Protein AF-A0A0B4XQP4-F1 (afdb_monomer_lite)

pLDDT: mean 83.03, std 17.69, range [36.09, 95.75]

Radius of gyration: 21.83 Å; chains: 1; bounding box: 63×63×49 Å

Sequence (181 aa):
MVRLPEHDTPLILESTTLSESADIHVGAPVAGVGLVPIMKRIEEYDGDIALRRRLGESLTDAQQRMVARIARRLHQRPYKNYVLTLARDTVTGFRRRPDFSGMFCSELVAEIYRRLGWLAREQRPSLLVPGHFGSERMTLRQGSLAPPVLLRAATASAVPAPGRPAMPRRIAAGERLPLPQ

Secondary structure (DSSP, 8-state):
-B--TT-SS-EEEEEESS-SSPPTTTSS--SEEEEEEHHHHHHH-SS-EEE-PEESSPPPHHHHHHHHHHHHHHTTPPBP-HHHHHHHHHHTTT-SPPP-SSB-HHHHHHHHHHHTTSS-TTS-GGG--HHHHHSTT---SSSEEPPPEEEE-----------PPPPP-------PPPPP-

Foldseek 3Di:
DADDPVDPADWDFFAAQWDQFAAPVRRRTAHATGIGGPVRCLVGDQFWDWDKDFDFDDDDPVLNVVVNVLSVVLHRQHADDPVVVVVVCVVVVVPDDDDSSTDDGQLSVQVSLCVVQQDPVPDRSVVDDPVLVQDQPNHTPGTHIDHIDTPDGRDPPPDPDPDPDDDDDDPPPDDDDDDDD

Structure (mmCIF, N/CA/C/O backbone):
data_AF-A0A0B4XQP4-F1
#
_entry.id   AF-A0A0B4XQP4-F1
#
loop_
_atom_site.group_PDB
_atom_site.id
_atom_site.type_symbol
_atom_site.label_atom_id
_atom_site.label_alt_id
_atom_site.label_comp_id
_atom_site.label_asym_id
_atom_site.label_entity_id
_atom_site.label_seq_id
_atom_site.pdbx_PDB_ins_code
_atom_site.Cartn_x
_atom_site.Cartn_y
_atom_site.Cartn_z
_atom_site.occupancy
_atom_site.B_iso_or_equiv
_atom_site.auth_seq_id
_atom_site.auth_comp_id
_atom_site.auth_asym_id
_atom_site.auth_atom_id
_atom_site.pdbx_PDB_model_num
ATOM 1 N N . MET A 1 1 ? -1.622 5.660 3.481 1.00 88.12 1 MET A N 1
ATOM 2 C CA . MET A 1 1 ? -2.707 6.436 4.116 1.00 88.12 1 MET A CA 1
ATOM 3 C C . MET A 1 1 ? -3.366 7.311 3.066 1.00 88.12 1 MET A C 1
ATOM 5 O O . MET A 1 1 ? -2.654 7.882 2.245 1.00 88.12 1 MET A O 1
ATOM 9 N N . VAL A 1 2 ? -4.692 7.400 3.084 1.00 91.00 2 VAL A N 1
ATOM 10 C CA . VAL A 1 2 ? -5.501 8.262 2.216 1.00 91.00 2 VAL A CA 1
ATOM 11 C C . VAL A 1 2 ? -6.470 9.079 3.074 1.00 91.00 2 VAL A C 1
ATOM 13 O O . VAL A 1 2 ? -6.883 8.630 4.140 1.00 91.00 2 VAL A O 1
ATOM 16 N N . ARG A 1 3 ? -6.806 10.291 2.628 1.00 90.00 3 ARG A N 1
ATOM 17 C CA . ARG A 1 3 ? -7.874 11.114 3.209 1.00 90.00 3 ARG A CA 1
ATOM 18 C C . ARG A 1 3 ? -8.952 11.278 2.151 1.00 90.00 3 ARG A C 1
ATOM 20 O O . ARG A 1 3 ? -8.642 11.686 1.031 1.00 90.00 3 ARG A O 1
ATOM 27 N N . LEU A 1 4 ? -10.177 10.906 2.493 1.00 88.62 4 LEU A N 1
ATOM 28 C CA . LEU A 1 4 ? -11.335 11.032 1.619 1.00 88.62 4 LEU A CA 1
ATOM 29 C C . LEU A 1 4 ? -12.240 12.137 2.186 1.00 88.62 4 LEU A C 1
ATOM 31 O O . LEU A 1 4 ? -12.441 12.139 3.394 1.00 88.62 4 LEU A O 1
ATOM 35 N N . PRO A 1 5 ? -12.754 13.076 1.370 1.00 84.38 5 PRO A N 1
ATOM 36 C CA . PRO A 1 5 ? -13.619 14.166 1.839 1.00 84.38 5 PRO A CA 1
ATOM 37 C C . PRO A 1 5 ? -14.839 13.724 2.659 1.00 84.38 5 PRO A C 1
ATOM 39 O O . PRO A 1 5 ? -15.307 14.466 3.507 1.00 84.38 5 PRO A O 1
ATOM 42 N N . GLU A 1 6 ? -15.346 12.524 2.394 1.00 87.38 6 GLU A N 1
ATOM 43 C CA . GLU A 1 6 ? -16.483 11.895 3.067 1.00 87.38 6 GLU A CA 1
ATOM 44 C C . GLU A 1 6 ? -16.148 11.285 4.445 1.00 87.38 6 GLU A C 1
ATOM 46 O O . GLU A 1 6 ? -17.043 10.782 5.122 1.00 87.38 6 GLU A O 1
ATOM 51 N N . HIS A 1 7 ? -14.878 11.308 4.866 1.00 87.56 7 HIS A N 1
ATOM 52 C CA . HIS A 1 7 ? -14.426 10.734 6.132 1.00 87.56 7 HIS A CA 1
ATOM 53 C C . HIS A 1 7 ? -13.469 11.676 6.874 1.00 87.56 7 HIS A C 1
ATOM 55 O O . HIS A 1 7 ? -12.389 12.007 6.384 1.00 87.56 7 HIS A O 1
ATOM 61 N N . ASP A 1 8 ? -13.817 12.018 8.115 1.00 87.00 8 ASP A N 1
ATOM 62 C CA . ASP A 1 8 ? -13.023 12.928 8.958 1.00 87.00 8 ASP A CA 1
ATOM 63 C C . ASP A 1 8 ? -11.701 12.310 9.441 1.00 87.00 8 ASP A C 1
ATOM 65 O O . ASP A 1 8 ? -10.757 13.005 9.831 1.00 87.00 8 ASP A O 1
ATOM 69 N N . THR A 1 9 ? -11.605 10.981 9.394 1.00 88.94 9 THR A N 1
ATOM 70 C CA . THR A 1 9 ? -10.430 10.238 9.849 1.00 88.94 9 THR A CA 1
ATOM 71 C C . THR A 1 9 ? -9.573 9.755 8.678 1.00 88.94 9 THR A C 1
ATOM 73 O O . THR A 1 9 ? -10.082 9.412 7.608 1.00 88.94 9 THR A O 1
ATOM 76 N N . PRO A 1 10 ? -8.239 9.719 8.841 1.00 92.12 10 PRO A N 1
ATOM 77 C CA . PRO A 1 10 ? -7.366 9.117 7.847 1.00 92.12 10 PRO A CA 1
ATOM 78 C C . PRO A 1 10 ? -7.588 7.604 7.747 1.00 92.12 10 PRO A C 1
ATOM 80 O O . PRO A 1 10 ? -7.714 6.894 8.747 1.00 92.12 10 PRO A O 1
ATOM 83 N N . LEU A 1 11 ? -7.542 7.111 6.513 1.00 94.88 11 LEU A N 1
ATOM 84 C CA . LEU A 1 11 ? -7.783 5.715 6.179 1.00 94.88 11 LEU A CA 1
ATOM 85 C C . LEU A 1 11 ? -6.501 5.041 5.682 1.00 94.88 11 LEU A C 1
ATOM 87 O O . LEU A 1 11 ? -5.627 5.656 5.054 1.00 94.88 11 LEU A O 1
ATOM 91 N N . ILE A 1 12 ? -6.401 3.743 5.915 1.00 94.88 12 ILE A N 1
ATOM 92 C CA . ILE A 1 12 ? -5.477 2.840 5.250 1.00 94.88 12 ILE A CA 1
ATOM 93 C C . ILE A 1 12 ? -6.208 2.265 4.042 1.00 94.88 12 ILE A C 1
ATOM 95 O O . ILE A 1 12 ? -7.261 1.654 4.172 1.00 94.88 12 ILE A O 1
ATOM 99 N N . LEU A 1 13 ? -5.626 2.475 2.864 1.00 95.75 13 LEU A N 1
ATOM 100 C CA . LEU A 1 13 ? -5.970 1.724 1.668 1.00 95.75 13 LEU A CA 1
ATOM 101 C C . LEU A 1 13 ? -5.026 0.520 1.624 1.00 95.75 13 LEU A C 1
ATOM 103 O O . LEU A 1 13 ? -3.826 0.697 1.393 1.00 95.75 13 LEU A O 1
ATOM 107 N N . GLU A 1 14 ? -5.552 -0.669 1.887 1.00 94.75 14 GLU A N 1
ATOM 108 C CA . GLU A 1 14 ? -4.791 -1.921 1.931 1.00 94.75 14 GLU A CA 1
ATOM 109 C C . GLU A 1 14 ? -5.336 -2.937 0.927 1.00 94.75 14 GLU A C 1
ATOM 111 O O . GLU A 1 14 ? -6.457 -2.794 0.459 1.00 94.75 14 GLU A O 1
ATOM 116 N N . SER A 1 15 ? -4.529 -3.945 0.580 1.00 94.44 15 SER A N 1
ATOM 117 C CA . SER A 1 15 ? -5.004 -5.166 -0.081 1.00 94.44 15 SER A CA 1
ATOM 118 C C . SER A 1 15 ? -4.505 -6.372 0.698 1.00 94.44 15 SER A C 1
ATOM 120 O O . SER A 1 15 ? -3.290 -6.542 0.814 1.00 94.44 15 SER A O 1
ATOM 122 N N . THR A 1 16 ? -5.399 -7.198 1.232 1.00 91.56 16 THR A N 1
ATOM 123 C CA . THR A 1 16 ? -5.043 -8.316 2.125 1.00 91.56 16 THR A CA 1
ATOM 124 C C . THR A 1 16 ? -5.773 -9.601 1.734 1.00 91.56 16 THR A C 1
ATOM 126 O O . THR A 1 16 ? -6.837 -9.566 1.124 1.00 91.56 16 THR A O 1
ATOM 129 N N . THR A 1 17 ? -5.194 -10.765 2.034 1.00 87.19 17 THR A N 1
ATOM 130 C CA . THR A 1 17 ? -5.883 -12.060 1.859 1.00 87.19 17 THR A CA 1
ATOM 131 C C . THR A 1 17 ? -6.916 -12.295 2.952 1.00 87.19 17 THR A C 1
ATOM 133 O O . THR A 1 17 ? -7.980 -12.843 2.691 1.00 87.19 17 THR A O 1
ATOM 136 N N . LEU A 1 18 ? -6.574 -11.883 4.170 1.00 82.44 18 LEU A N 1
ATOM 137 C CA . LEU A 1 18 ? -7.398 -11.909 5.366 1.00 82.44 18 LEU A CA 1
ATOM 138 C C . LEU A 1 18 ? -7.180 -10.559 6.050 1.00 82.44 18 LEU A C 1
ATOM 140 O O . LEU A 1 18 ? -6.035 -10.193 6.324 1.00 82.44 18 LEU A O 1
ATOM 144 N N . SER A 1 19 ? -8.256 -9.806 6.260 1.00 81.31 19 SER A N 1
ATOM 145 C CA . SER A 1 19 ? -8.230 -8.623 7.119 1.00 81.31 19 SER A CA 1
ATOM 146 C C . SER A 1 19 ? -8.925 -8.960 8.431 1.00 81.31 19 SER A C 1
ATOM 148 O O . SER A 1 19 ? -9.861 -9.758 8.456 1.00 81.31 19 SER A O 1
ATOM 150 N N . GLU A 1 20 ? -8.450 -8.359 9.512 1.00 82.81 20 GLU A N 1
ATOM 151 C CA . GLU A 1 20 ? -9.081 -8.424 10.836 1.00 82.81 20 GLU A CA 1
ATOM 152 C C . GLU A 1 20 ? -9.976 -7.206 11.062 1.00 82.81 20 GLU A C 1
ATOM 154 O O . GLU A 1 20 ? -10.951 -7.266 11.805 1.00 82.81 20 GLU A O 1
ATOM 159 N N . SER A 1 21 ? -9.668 -6.110 10.367 1.00 87.00 21 SER A N 1
ATOM 160 C CA . SER A 1 21 ? -10.321 -4.827 10.551 1.00 87.00 21 SER A CA 1
ATOM 161 C C . SER A 1 21 ? -11.459 -4.625 9.565 1.00 87.00 21 SER A C 1
ATOM 163 O O . SER A 1 21 ? -11.371 -4.976 8.387 1.00 87.00 21 SER A O 1
ATOM 165 N N . ALA A 1 22 ? -12.535 -4.010 10.050 1.00 89.62 22 ALA A N 1
ATOM 166 C CA . ALA A 1 22 ? -13.707 -3.734 9.236 1.00 89.62 22 ALA A CA 1
ATOM 167 C C . ALA A 1 22 ? -13.422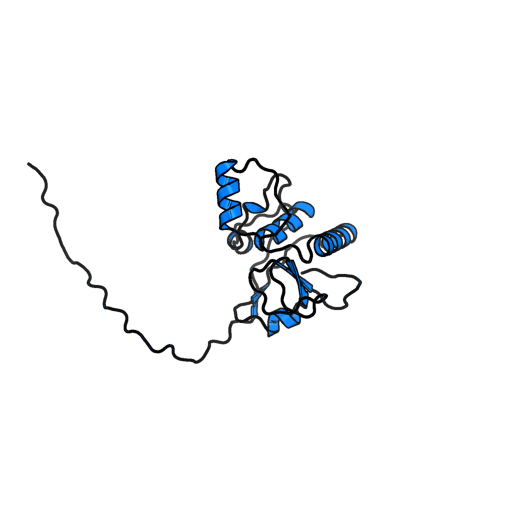 -2.677 8.157 1.00 89.62 22 ALA A C 1
ATOM 169 O O . ALA A 1 22 ? -12.910 -1.590 8.446 1.00 89.62 22 ALA A O 1
ATOM 170 N N . ASP A 1 23 ? -13.829 -2.979 6.923 1.00 93.50 23 ASP A N 1
ATOM 171 C CA . ASP A 1 23 ? -13.909 -1.991 5.853 1.00 93.50 23 ASP A CA 1
ATOM 172 C C . ASP A 1 23 ? -14.983 -0.945 6.179 1.00 93.50 23 ASP A C 1
ATOM 174 O O . ASP A 1 23 ? -16.071 -1.287 6.645 1.00 93.50 23 ASP A O 1
ATOM 178 N N . ILE A 1 24 ? -14.705 0.332 5.920 1.00 91.56 24 ILE A N 1
ATOM 179 C CA . ILE A 1 24 ? -15.609 1.431 6.294 1.00 91.56 24 ILE A CA 1
ATOM 180 C C . ILE A 1 24 ? -16.967 1.406 5.587 1.00 91.56 24 ILE A C 1
ATOM 182 O O . ILE A 1 24 ? -17.918 1.983 6.107 1.00 91.56 24 ILE A O 1
ATOM 186 N N . HIS A 1 25 ? -17.074 0.782 4.412 1.00 88.50 25 HIS A N 1
ATOM 187 C CA . HIS A 1 25 ? -18.321 0.732 3.650 1.00 88.50 25 HIS A CA 1
ATOM 188 C C . HIS A 1 25 ? -19.069 -0.583 3.862 1.00 88.50 25 HIS A C 1
ATOM 190 O O . HIS A 1 25 ? -20.296 -0.589 3.872 1.00 88.50 25 HIS A O 1
ATOM 196 N N . VAL A 1 26 ? -18.344 -1.691 4.035 1.00 88.62 26 VAL A N 1
ATOM 197 C CA . VAL A 1 26 ? -18.954 -3.012 4.268 1.00 88.62 26 VAL A CA 1
ATOM 198 C C . VAL A 1 26 ? -19.298 -3.226 5.745 1.00 88.62 26 VAL A C 1
ATOM 200 O O . VAL A 1 26 ? -20.220 -3.972 6.058 1.00 88.62 26 VAL A O 1
ATOM 203 N N . GLY A 1 27 ? -18.570 -2.589 6.666 1.00 89.94 27 GLY A N 1
ATOM 204 C CA . GLY A 1 27 ? -18.728 -2.794 8.109 1.00 89.94 27 GLY A CA 1
ATOM 205 C C . GLY A 1 27 ? -18.188 -4.139 8.611 1.00 89.94 27 GLY A C 1
ATOM 206 O O . GLY A 1 27 ? -18.325 -4.448 9.790 1.00 89.94 27 GLY A O 1
ATOM 207 N N . ALA A 1 28 ? -17.550 -4.920 7.739 1.00 88.75 28 ALA A N 1
ATOM 208 C CA . ALA A 1 28 ? -16.928 -6.204 8.038 1.00 88.75 28 ALA A CA 1
ATOM 209 C C . ALA A 1 28 ? -15.567 -6.310 7.328 1.00 88.75 28 ALA A C 1
ATOM 211 O O . ALA A 1 28 ? -15.311 -5.547 6.387 1.00 88.75 28 ALA A O 1
ATOM 212 N N . PRO A 1 29 ? -14.677 -7.221 7.755 1.00 88.94 29 PRO A N 1
ATOM 213 C CA . PRO A 1 29 ? -13.416 -7.436 7.063 1.00 88.94 29 PRO A CA 1
ATOM 214 C C . PRO A 1 29 ? -13.629 -7.959 5.639 1.00 88.94 29 PRO A C 1
ATOM 216 O O . PRO A 1 29 ? -14.500 -8.794 5.390 1.00 88.94 29 PRO A O 1
ATOM 219 N N . VAL A 1 30 ? -12.816 -7.476 4.699 1.00 90.12 30 VAL A N 1
ATOM 220 C CA . VAL A 1 30 ? -12.882 -7.861 3.281 1.00 90.12 30 VAL A CA 1
ATOM 221 C C . VAL A 1 30 ? -11.564 -8.475 2.824 1.00 90.12 30 VAL A C 1
ATOM 223 O O . VAL A 1 30 ? -10.490 -8.029 3.221 1.00 90.12 30 VAL A O 1
ATOM 226 N N . ALA A 1 31 ? -11.644 -9.488 1.959 1.00 90.75 31 ALA A N 1
ATOM 227 C CA . ALA A 1 31 ? -10.484 -10.018 1.253 1.00 90.75 31 ALA A CA 1
ATOM 228 C C . ALA A 1 31 ? -10.263 -9.227 -0.044 1.00 90.75 31 ALA A C 1
ATOM 230 O O . ALA A 1 31 ? -11.143 -9.148 -0.903 1.00 90.75 31 ALA A O 1
ATOM 231 N N . GLY A 1 32 ? -9.067 -8.674 -0.210 1.00 93.44 32 GLY A N 1
ATOM 232 C CA . GLY A 1 32 ? -8.716 -7.768 -1.294 1.00 93.44 32 GLY A CA 1
ATOM 233 C C . GLY A 1 32 ? -8.591 -6.334 -0.815 1.00 93.44 32 GLY A C 1
ATOM 234 O O . GLY A 1 32 ? -8.123 -6.084 0.293 1.00 93.44 32 GLY A O 1
ATOM 235 N N . VAL A 1 33 ? -8.944 -5.390 -1.684 1.00 95.50 33 VAL A N 1
ATOM 236 C CA . VAL A 1 33 ? -8.725 -3.967 -1.453 1.00 95.50 33 VAL A CA 1
ATOM 237 C C . VAL A 1 33 ? -9.795 -3.396 -0.531 1.00 95.50 33 VAL A C 1
ATOM 239 O O . VAL A 1 33 ? -10.957 -3.281 -0.926 1.00 95.50 33 VAL A O 1
ATOM 242 N N . GLY A 1 34 ? -9.378 -2.974 0.658 1.00 95.12 34 GLY A N 1
ATOM 243 C CA . GLY A 1 34 ? -10.230 -2.372 1.679 1.00 95.12 34 GLY A CA 1
ATOM 244 C C . GLY A 1 34 ? -9.794 -0.959 2.056 1.00 95.12 34 GLY A C 1
ATOM 245 O O . GLY A 1 34 ? -8.646 -0.550 1.840 1.00 95.12 34 GLY A O 1
ATOM 246 N N . LEU A 1 35 ? -10.730 -0.212 2.632 1.00 95.25 35 LEU A N 1
ATOM 247 C CA . LEU A 1 35 ? -10.495 1.064 3.292 1.00 95.25 35 LEU A CA 1
ATOM 248 C C . LEU A 1 35 ? -10.779 0.903 4.781 1.00 95.25 35 LEU A C 1
ATOM 250 O O . LEU A 1 35 ? -11.916 0.662 5.175 1.00 95.25 35 LEU A O 1
ATOM 254 N N . VAL A 1 36 ? -9.748 1.060 5.604 1.00 94.69 36 VAL A N 1
ATOM 255 C CA . VAL A 1 36 ? -9.812 0.803 7.049 1.00 94.69 36 VAL A CA 1
ATOM 256 C C . VAL A 1 36 ? -9.395 2.058 7.821 1.00 94.69 36 VAL A C 1
ATOM 258 O O . VAL A 1 36 ? -8.394 2.675 7.452 1.00 94.69 36 VAL A O 1
ATOM 261 N N . PRO A 1 37 ? -10.085 2.468 8.900 1.00 94.38 37 PRO A N 1
ATOM 262 C CA . PRO A 1 37 ? -9.618 3.567 9.744 1.00 94.38 37 PRO A CA 1
ATOM 263 C C . PRO A 1 37 ? -8.258 3.241 10.367 1.00 94.38 37 PRO A C 1
ATOM 265 O O . PRO A 1 37 ? -8.081 2.166 10.939 1.00 94.38 37 PRO A O 1
ATOM 268 N N . ILE A 1 38 ? -7.295 4.169 10.293 1.00 92.31 38 ILE A N 1
ATOM 269 C CA . ILE A 1 38 ? -5.923 3.896 10.762 1.00 92.31 38 ILE A CA 1
ATOM 270 C C . ILE A 1 38 ? -5.878 3.453 12.231 1.00 92.31 38 ILE A C 1
ATOM 272 O O . ILE A 1 38 ? -5.129 2.542 12.564 1.00 92.31 38 ILE A O 1
ATOM 276 N N . MET A 1 39 ? -6.704 4.065 13.085 1.00 91.12 39 MET A N 1
ATOM 277 C CA . MET A 1 39 ? -6.719 3.781 14.522 1.00 91.12 39 MET A CA 1
ATOM 278 C C . MET A 1 39 ? -7.222 2.369 14.805 1.00 91.12 39 MET A C 1
ATOM 280 O O . MET A 1 39 ? -6.553 1.633 15.519 1.00 91.12 39 MET A O 1
ATOM 284 N N . LYS A 1 40 ? -8.305 1.946 14.137 1.00 91.25 40 LYS A N 1
ATOM 285 C CA . LYS A 1 40 ? -8.803 0.569 14.239 1.00 91.25 40 LYS A CA 1
ATOM 286 C C . LYS A 1 40 ? -7.736 -0.446 13.856 1.00 91.25 40 LYS A C 1
ATOM 288 O O . LYS A 1 40 ? -7.500 -1.395 14.586 1.00 91.25 40 LYS A O 1
ATOM 293 N N . ARG A 1 41 ? -7.015 -0.205 12.755 1.00 91.12 41 ARG A N 1
ATOM 294 C CA . ARG A 1 41 ? -5.938 -1.110 12.333 1.00 91.12 41 ARG A CA 1
ATOM 295 C C . ARG A 1 41 ? -4.810 -1.185 13.362 1.00 91.12 41 ARG A C 1
ATOM 297 O O . ARG A 1 41 ? -4.259 -2.259 13.569 1.00 91.12 41 ARG A O 1
ATOM 304 N N . ILE A 1 42 ? -4.466 -0.059 13.990 1.00 91.44 42 ILE A N 1
ATOM 305 C CA . ILE A 1 42 ? -3.445 -0.017 15.044 1.00 91.44 42 ILE A CA 1
ATOM 306 C C . ILE A 1 42 ? -3.885 -0.803 16.282 1.00 91.44 42 ILE A C 1
ATOM 308 O O . ILE A 1 42 ? -3.053 -1.460 16.904 1.00 91.44 42 ILE A O 1
ATOM 312 N N . GLU A 1 43 ? -5.169 -0.751 16.627 1.00 90.12 43 GLU A N 1
ATOM 313 C CA . GLU A 1 43 ? -5.759 -1.423 17.789 1.00 90.12 43 GLU A CA 1
ATOM 314 C C . GLU A 1 43 ? -5.977 -2.928 17.567 1.00 90.12 43 GLU A C 1
ATOM 316 O O . GLU A 1 43 ? -5.724 -3.723 18.472 1.00 90.12 43 GLU A O 1
ATOM 321 N N . GLU A 1 44 ? -6.395 -3.331 16.370 1.00 90.44 44 GLU A N 1
ATOM 322 C CA . GLU A 1 44 ? -6.857 -4.696 16.089 1.00 90.44 44 GLU A CA 1
ATOM 323 C C . GLU A 1 44 ? -5.768 -5.622 15.529 1.00 90.44 44 GLU A C 1
ATOM 325 O O . GLU A 1 44 ? -5.881 -6.830 15.694 1.00 90.44 44 GLU A O 1
ATOM 330 N N . TYR A 1 45 ? -4.725 -5.096 14.874 1.00 89.88 45 TYR A N 1
ATOM 331 C CA . TYR A 1 45 ? -3.717 -5.940 14.220 1.00 89.88 45 TYR A CA 1
ATOM 332 C C . TYR A 1 45 ? -2.842 -6.691 15.231 1.00 89.88 45 TYR A C 1
ATOM 334 O O . TYR A 1 45 ? -2.163 -6.076 16.063 1.00 89.88 45 TYR A O 1
ATOM 342 N N . ASP A 1 46 ? -2.813 -8.019 15.108 1.00 89.25 46 ASP A N 1
ATOM 343 C CA . ASP A 1 46 ? -1.978 -8.902 15.927 1.00 89.25 46 ASP A CA 1
ATOM 344 C C . ASP A 1 46 ? -0.548 -9.000 15.365 1.00 89.25 46 ASP A C 1
ATOM 346 O O . ASP A 1 46 ? -0.139 -9.978 14.736 1.00 89.25 46 ASP A O 1
ATOM 350 N N . GLY A 1 47 ? 0.222 -7.922 15.532 1.00 90.50 47 GLY A N 1
ATOM 351 C CA . GLY A 1 47 ? 1.614 -7.874 15.099 1.00 90.50 47 GLY A CA 1
ATOM 352 C C . GLY A 1 47 ? 2.281 -6.511 15.265 1.00 90.50 47 GLY A C 1
ATOM 353 O O . GLY A 1 47 ? 1.685 -5.541 15.736 1.00 90.50 47 GLY A O 1
ATOM 354 N N . ASP A 1 48 ? 3.542 -6.436 14.839 1.00 93.06 48 ASP A N 1
ATOM 355 C CA . ASP A 1 48 ? 4.285 -5.178 14.784 1.00 93.06 48 ASP A CA 1
ATOM 356 C C . ASP A 1 48 ? 3.743 -4.276 13.670 1.00 93.06 48 ASP A C 1
ATOM 358 O O . ASP A 1 48 ? 3.586 -4.693 12.518 1.00 93.06 48 ASP A O 1
ATOM 362 N N . ILE A 1 49 ? 3.531 -3.002 13.991 1.00 93.06 49 ILE A N 1
ATOM 363 C CA . ILE A 1 49 ? 3.112 -1.983 13.030 1.00 93.06 49 ILE A CA 1
ATOM 364 C C . ILE A 1 49 ? 4.189 -0.921 12.949 1.00 93.06 49 ILE A C 1
ATOM 366 O O . ILE A 1 49 ? 4.432 -0.195 13.912 1.00 93.06 49 ILE A O 1
ATOM 370 N N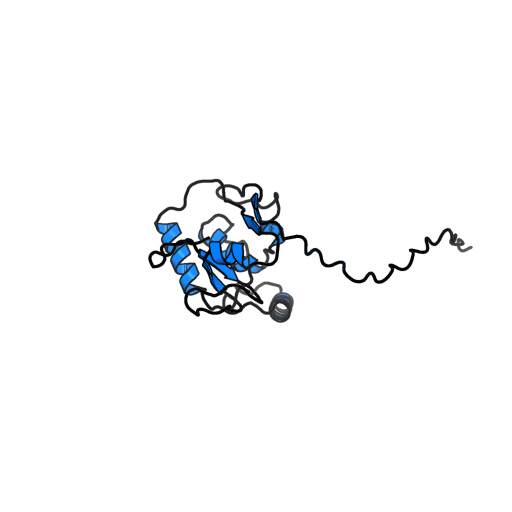 . ALA A 1 50 ? 4.777 -0.769 11.767 1.00 93.62 50 ALA A N 1
ATOM 371 C CA . ALA A 1 50 ? 5.707 0.307 11.476 1.00 93.62 50 ALA A CA 1
ATOM 372 C C . ALA A 1 50 ? 5.149 1.254 10.409 1.00 93.62 50 ALA A C 1
ATOM 374 O O . ALA A 1 50 ? 4.571 0.834 9.404 1.00 93.62 50 ALA A O 1
ATOM 375 N N . LEU A 1 51 ? 5.368 2.552 10.606 1.00 92.88 51 LEU A N 1
ATOM 376 C CA . LEU A 1 51 ? 5.037 3.601 9.656 1.00 92.88 51 LEU A CA 1
ATOM 377 C C . LEU A 1 51 ? 6.291 4.061 8.927 1.00 92.88 51 LEU A C 1
ATOM 379 O O . LEU A 1 51 ? 7.278 4.453 9.543 1.00 92.88 51 LEU A O 1
ATOM 383 N N . ARG A 1 52 ? 6.214 4.107 7.598 1.00 93.44 52 ARG A N 1
ATOM 384 C CA . ARG A 1 52 ? 7.266 4.679 6.762 1.00 93.44 52 ARG A CA 1
ATOM 385 C C . ARG A 1 52 ? 6.730 5.875 5.986 1.00 93.44 52 ARG A C 1
ATOM 387 O O . ARG A 1 52 ? 5.795 5.747 5.196 1.00 93.44 52 ARG A O 1
ATOM 394 N N . ARG A 1 53 ? 7.314 7.053 6.216 1.00 93.06 53 ARG A N 1
ATOM 395 C CA . ARG A 1 53 ? 6.906 8.310 5.571 1.00 93.06 53 ARG A CA 1
ATOM 396 C C . ARG A 1 53 ? 7.778 8.601 4.350 1.00 93.06 53 ARG A C 1
ATOM 398 O O . ARG A 1 53 ? 8.993 8.436 4.400 1.00 93.06 53 ARG A O 1
ATOM 405 N N . ARG A 1 54 ? 7.173 9.118 3.275 1.00 94.00 54 ARG A N 1
ATOM 406 C CA . ARG A 1 54 ? 7.932 9.762 2.196 1.00 94.00 54 ARG A CA 1
ATOM 407 C C . ARG A 1 54 ? 8.388 11.160 2.625 1.00 94.00 54 ARG A C 1
ATOM 409 O O . ARG A 1 54 ? 7.563 11.985 3.019 1.00 94.00 54 ARG A O 1
ATOM 416 N N . LEU A 1 55 ? 9.679 11.422 2.475 1.00 93.94 55 LEU A N 1
ATOM 417 C CA . LEU A 1 55 ? 10.313 12.729 2.593 1.00 93.94 55 LEU A CA 1
ATOM 418 C C . LEU A 1 55 ? 10.380 13.379 1.210 1.00 93.94 55 LEU A C 1
ATOM 420 O O . LEU A 1 55 ? 10.782 12.735 0.245 1.00 93.94 55 LEU A O 1
ATOM 424 N N . GLY A 1 56 ? 9.957 14.633 1.101 1.00 92.50 56 GLY A N 1
ATOM 425 C CA . GLY A 1 56 ? 9.874 15.381 -0.152 1.00 92.50 56 GLY A CA 1
ATOM 426 C C . GLY A 1 56 ? 8.673 16.320 -0.144 1.00 92.50 56 GLY A C 1
ATOM 427 O O . GLY A 1 56 ? 7.973 16.425 0.863 1.00 92.50 56 GLY A O 1
ATOM 428 N N . GLU A 1 57 ? 8.419 16.973 -1.274 1.00 93.12 57 GLU A N 1
ATOM 429 C CA . GLU A 1 57 ? 7.299 17.909 -1.408 1.00 93.12 57 GLU A CA 1
ATOM 430 C C . GLU A 1 57 ? 5.956 17.248 -1.091 1.00 93.12 57 GLU A C 1
ATOM 432 O O . GLU A 1 57 ? 5.715 16.087 -1.446 1.00 93.12 57 GLU A O 1
ATOM 437 N N . SER A 1 58 ? 5.078 17.992 -0.424 1.00 92.56 58 SER A N 1
ATOM 438 C CA . SER A 1 58 ? 3.706 17.565 -0.161 1.00 92.56 58 SER A CA 1
ATOM 439 C C . SER A 1 58 ? 2.948 17.301 -1.461 1.00 92.56 58 SER A C 1
ATOM 441 O O . SER A 1 58 ? 3.224 17.898 -2.499 1.00 92.56 58 SER A O 1
ATOM 443 N N . LEU A 1 59 ? 1.960 16.406 -1.401 1.00 93.06 59 LEU A N 1
ATOM 444 C CA . LEU A 1 59 ? 1.077 16.177 -2.540 1.00 93.06 59 LEU A CA 1
ATOM 445 C C . LEU A 1 59 ? 0.258 17.434 -2.829 1.00 93.06 59 LEU A C 1
ATOM 447 O O . LEU A 1 59 ? -0.437 17.929 -1.944 1.00 93.06 59 LEU A O 1
ATOM 451 N N . THR A 1 60 ? 0.275 17.879 -4.081 1.00 94.62 60 THR A N 1
ATOM 452 C CA . THR A 1 60 ? -0.655 18.899 -4.582 1.00 94.62 60 THR A CA 1
ATOM 453 C C . THR A 1 60 ? -2.101 18.418 -4.461 1.00 94.62 60 THR A C 1
ATOM 455 O O . THR A 1 60 ? -2.369 17.212 -4.496 1.00 94.62 60 THR A O 1
ATOM 458 N N . ASP A 1 61 ? -3.066 19.333 -4.417 1.00 93.50 61 ASP A N 1
ATOM 459 C CA . ASP A 1 61 ? -4.483 18.956 -4.331 1.00 93.50 61 ASP A CA 1
ATOM 460 C C . ASP A 1 61 ? -4.928 18.075 -5.507 1.00 93.50 61 ASP A C 1
ATOM 462 O O . ASP A 1 61 ? -5.752 17.172 -5.356 1.00 93.50 61 ASP A O 1
ATOM 466 N N . ALA A 1 62 ? -4.352 18.290 -6.694 1.00 94.69 62 ALA A N 1
ATOM 467 C CA . ALA A 1 62 ? -4.606 17.456 -7.863 1.00 94.69 62 ALA A CA 1
ATOM 468 C C . ALA A 1 62 ? -4.130 16.009 -7.648 1.00 94.69 62 ALA A C 1
ATOM 470 O O . ALA A 1 62 ? -4.863 15.065 -7.961 1.00 94.69 62 ALA A O 1
ATOM 471 N N . GLN A 1 63 ? -2.939 15.824 -7.072 1.00 95.06 63 GLN A N 1
ATOM 472 C CA . GLN A 1 63 ? -2.414 14.504 -6.719 1.00 95.06 63 GLN A CA 1
ATOM 473 C C . GLN A 1 63 ? -3.240 13.849 -5.608 1.00 95.06 63 GLN A C 1
ATOM 475 O O . GLN A 1 63 ? -3.553 12.664 -5.712 1.00 95.06 63 GLN A O 1
ATOM 480 N N . GLN A 1 64 ? -3.658 14.602 -4.589 1.00 93.62 64 GLN A N 1
ATOM 481 C CA . GLN A 1 64 ? -4.526 14.085 -3.526 1.00 93.62 64 GLN A CA 1
ATOM 482 C C . GLN A 1 64 ? -5.873 13.601 -4.087 1.00 93.62 64 GLN A C 1
ATOM 484 O O . GLN A 1 64 ? -6.274 12.462 -3.840 1.00 93.62 64 GLN A O 1
ATOM 489 N N . ARG A 1 65 ? -6.529 14.404 -4.941 1.00 93.44 65 ARG A N 1
ATOM 490 C CA . ARG A 1 65 ? -7.767 14.010 -5.641 1.00 93.44 65 ARG A CA 1
ATOM 491 C C . ARG A 1 65 ? -7.571 12.781 -6.529 1.00 93.44 65 ARG A C 1
ATOM 493 O O . ARG A 1 65 ? -8.460 11.934 -6.616 1.00 93.44 65 ARG A O 1
ATOM 500 N N . MET A 1 66 ? -6.422 12.666 -7.194 1.00 95.00 66 MET A N 1
ATOM 501 C CA . MET A 1 66 ? -6.083 11.485 -7.988 1.00 95.00 66 MET A CA 1
ATOM 502 C C . MET A 1 66 ? -5.968 10.235 -7.107 1.00 95.00 66 MET A C 1
ATOM 504 O O . MET A 1 66 ? -6.546 9.207 -7.456 1.00 95.00 66 MET A O 1
ATOM 508 N N . VAL A 1 67 ? -5.262 10.314 -5.975 1.00 94.88 67 VAL A N 1
ATOM 509 C CA . VAL A 1 67 ? -5.121 9.197 -5.027 1.00 94.88 67 VAL A CA 1
ATOM 510 C C . VAL A 1 67 ? -6.482 8.778 -4.476 1.00 94.88 67 VAL A C 1
ATOM 512 O O . VAL A 1 67 ? -6.792 7.590 -4.501 1.00 94.88 67 VAL A O 1
ATOM 515 N N . ALA A 1 68 ? -7.332 9.731 -4.083 1.00 93.62 68 ALA A N 1
ATOM 516 C CA . ALA A 1 68 ? -8.699 9.446 -3.646 1.00 93.62 68 ALA A CA 1
ATOM 517 C C . ALA A 1 68 ? -9.512 8.718 -4.733 1.00 93.62 68 ALA A C 1
ATOM 519 O O . ALA A 1 68 ? -10.184 7.725 -4.463 1.00 93.62 68 ALA A O 1
ATOM 520 N N . ARG A 1 69 ? -9.403 9.147 -5.998 1.00 93.62 69 ARG A N 1
ATOM 521 C CA . ARG A 1 69 ? -10.071 8.479 -7.129 1.00 93.62 69 ARG A CA 1
ATOM 522 C C . ARG A 1 69 ? -9.564 7.053 -7.352 1.00 93.62 69 ARG A C 1
ATOM 524 O O . ARG A 1 69 ? -10.361 6.171 -7.659 1.00 93.62 69 ARG A O 1
ATOM 531 N N . ILE A 1 70 ? -8.256 6.828 -7.226 1.00 93.06 70 ILE A N 1
ATOM 532 C CA . ILE A 1 70 ? -7.660 5.488 -7.330 1.00 93.06 70 ILE A CA 1
ATOM 533 C C . ILE A 1 70 ? -8.174 4.602 -6.197 1.00 93.06 70 ILE A C 1
ATOM 535 O O . ILE A 1 70 ? -8.606 3.489 -6.476 1.00 93.06 70 ILE A O 1
ATOM 539 N N . ALA A 1 71 ? -8.184 5.110 -4.961 1.00 93.38 71 ALA A N 1
ATOM 540 C CA . ALA A 1 71 ? -8.695 4.397 -3.796 1.00 93.38 71 ALA A CA 1
ATOM 541 C C . ALA A 1 71 ? -10.137 3.927 -4.027 1.00 93.38 71 ALA A C 1
ATOM 543 O O . ALA A 1 71 ? -10.396 2.731 -3.964 1.00 93.38 71 ALA A O 1
ATOM 544 N N . ARG A 1 72 ? -11.037 4.834 -4.432 1.00 91.69 72 ARG A N 1
ATOM 545 C CA . ARG A 1 72 ? -12.437 4.488 -4.735 1.00 91.69 72 ARG A CA 1
ATOM 546 C C . ARG A 1 72 ? -12.580 3.497 -5.889 1.00 91.69 72 ARG A C 1
ATOM 548 O O . ARG A 1 72 ? -13.414 2.609 -5.840 1.00 91.69 72 ARG A O 1
ATOM 555 N N . ARG A 1 73 ? -11.770 3.629 -6.945 1.00 92.50 73 ARG A N 1
ATOM 556 C CA . ARG A 1 73 ? -11.839 2.731 -8.113 1.00 92.50 73 ARG A CA 1
ATOM 557 C C . ARG A 1 73 ? -11.368 1.308 -7.799 1.00 92.50 73 ARG A C 1
ATOM 559 O O . ARG A 1 73 ? -11.823 0.357 -8.440 1.00 92.50 73 ARG A O 1
ATOM 566 N N . LEU A 1 74 ? -10.371 1.189 -6.926 1.00 91.81 74 LEU A N 1
ATOM 567 C CA . LEU A 1 74 ? -9.764 -0.087 -6.563 1.00 91.81 74 LEU A CA 1
ATOM 568 C C . LEU A 1 74 ? -10.425 -0.727 -5.349 1.00 91.81 74 LEU A C 1
ATOM 570 O O . LEU A 1 74 ? -10.210 -1.912 -5.138 1.00 91.81 74 LEU A O 1
ATOM 574 N N . HIS A 1 75 ? -11.212 0.019 -4.578 1.00 91.62 75 HIS A N 1
ATOM 575 C CA . HIS A 1 75 ? -11.980 -0.508 -3.457 1.00 91.62 75 HIS A CA 1
ATOM 576 C C . HIS A 1 75 ? -12.816 -1.728 -3.875 1.00 91.62 75 HIS A C 1
ATOM 578 O O . HIS A 1 75 ? -13.333 -1.783 -4.993 1.00 91.62 75 HIS A O 1
ATOM 584 N N . GLN A 1 76 ? -12.864 -2.736 -3.000 1.00 89.69 76 GLN A N 1
ATOM 585 C CA . GLN A 1 76 ? -13.518 -4.036 -3.204 1.00 89.69 76 GLN A CA 1
ATOM 586 C C . GLN A 1 76 ? -12.959 -4.894 -4.351 1.00 89.69 76 GLN A C 1
ATOM 588 O O . GLN A 1 76 ? -13.542 -5.922 -4.702 1.00 89.69 76 GLN A O 1
ATOM 593 N N . ARG A 1 77 ? -11.811 -4.539 -4.946 1.00 92.44 77 ARG A N 1
ATOM 594 C CA . ARG A 1 77 ? -11.119 -5.458 -5.862 1.00 92.44 77 ARG A CA 1
ATOM 595 C C . ARG A 1 77 ? -10.603 -6.665 -5.077 1.00 92.44 77 ARG A C 1
ATOM 597 O O . ARG A 1 77 ? -10.004 -6.462 -4.025 1.00 92.44 77 ARG A O 1
ATOM 604 N N . PRO A 1 78 ? -10.758 -7.899 -5.581 1.00 92.38 78 PRO A N 1
ATOM 605 C CA . PRO A 1 78 ? -10.295 -9.089 -4.882 1.00 92.38 78 PRO A CA 1
ATOM 606 C C . PRO A 1 78 ? -8.772 -9.111 -4.725 1.00 92.38 78 PRO A C 1
ATOM 608 O O . PRO A 1 78 ? -8.023 -8.521 -5.514 1.00 92.38 78 PRO A O 1
ATOM 611 N N . TYR A 1 79 ? -8.299 -9.860 -3.733 1.00 91.00 79 TYR A N 1
ATOM 612 C CA . TYR A 1 79 ? -6.881 -10.176 -3.625 1.00 91.00 79 TYR A CA 1
ATOM 613 C C . TYR A 1 79 ? -6.466 -11.120 -4.763 1.00 91.00 79 TYR A C 1
ATOM 615 O O . TYR A 1 79 ? -7.183 -12.068 -5.092 1.00 91.00 79 TYR A O 1
ATOM 623 N N . LYS A 1 80 ? -5.306 -10.880 -5.385 1.00 90.00 80 LYS A N 1
ATOM 624 C CA . LYS A 1 80 ? -4.831 -11.739 -6.482 1.00 90.00 80 LYS A CA 1
ATOM 625 C C . LYS A 1 80 ? -4.429 -13.123 -5.982 1.00 90.00 80 LYS A C 1
ATOM 627 O O . LYS A 1 80 ? -3.722 -13.267 -4.990 1.00 90.00 80 LYS A O 1
ATOM 632 N N . ASN A 1 81 ? -4.777 -14.152 -6.750 1.00 85.38 81 ASN A N 1
ATOM 633 C CA . ASN A 1 81 ? -4.232 -15.486 -6.530 1.00 85.38 81 ASN A CA 1
ATOM 634 C C . ASN A 1 81 ? -2.780 -15.538 -7.035 1.00 85.38 81 ASN A C 1
ATOM 636 O O . ASN A 1 81 ? -2.531 -15.428 -8.240 1.00 85.38 81 ASN A O 1
ATOM 640 N N . TYR A 1 82 ? -1.829 -15.696 -6.111 1.00 83.44 82 TYR A N 1
ATOM 641 C CA . TYR A 1 82 ? -0.397 -15.715 -6.414 1.00 83.44 82 TYR A CA 1
ATOM 642 C C . TYR A 1 82 ? -0.010 -16.825 -7.394 1.00 83.44 82 TYR A C 1
ATOM 644 O O . TYR A 1 82 ? 0.620 -16.540 -8.410 1.00 83.44 82 TYR A O 1
ATOM 652 N N . VAL A 1 83 ? -0.446 -18.062 -7.136 1.00 82.06 83 VAL A N 1
ATOM 653 C CA . VAL A 1 83 ? -0.108 -19.237 -7.957 1.00 82.06 83 VAL A CA 1
ATOM 654 C C . VAL A 1 83 ? -0.588 -19.046 -9.393 1.00 82.06 83 VAL A C 1
ATOM 656 O O . VAL A 1 83 ? 0.181 -19.203 -10.339 1.00 82.06 83 VAL A O 1
ATOM 659 N N . LEU A 1 84 ? -1.847 -18.639 -9.559 1.00 81.88 84 LEU A N 1
ATOM 660 C CA . LEU A 1 84 ? -2.438 -18.410 -10.872 1.00 81.88 84 LEU A CA 1
ATOM 661 C C . LEU A 1 84 ? -1.762 -17.252 -11.616 1.00 81.88 84 LEU A C 1
ATOM 663 O O . LEU A 1 84 ? -1.564 -17.333 -12.827 1.00 81.88 84 LEU A O 1
ATOM 667 N N . THR A 1 85 ? -1.420 -16.176 -10.904 1.00 84.00 85 THR A N 1
ATOM 668 C CA . THR A 1 85 ? -0.758 -15.006 -11.499 1.00 84.00 85 THR A CA 1
ATOM 669 C C . THR A 1 85 ? 0.649 -15.362 -11.960 1.00 84.00 85 THR A C 1
ATOM 671 O O . THR A 1 85 ? 0.977 -15.123 -13.119 1.00 84.00 85 THR A O 1
ATOM 674 N N . LEU A 1 86 ? 1.444 -16.007 -11.100 1.00 83.25 86 LEU A N 1
ATOM 675 C CA . LEU A 1 86 ? 2.808 -16.409 -11.425 1.00 83.25 86 LEU A CA 1
ATOM 676 C C . LEU A 1 86 ? 2.834 -17.401 -12.590 1.00 83.25 86 LEU A C 1
ATOM 678 O O . LEU A 1 86 ? 3.565 -17.180 -13.546 1.00 83.25 86 LEU A O 1
ATOM 682 N N . ALA A 1 87 ? 1.989 -18.437 -12.567 1.00 82.44 87 ALA A N 1
ATOM 683 C CA . ALA A 1 87 ? 1.913 -19.408 -13.657 1.00 82.44 87 ALA A CA 1
ATOM 684 C C . ALA A 1 87 ? 1.596 -18.733 -15.004 1.00 82.44 87 ALA A C 1
ATOM 686 O O . ALA A 1 87 ? 2.256 -18.994 -16.010 1.00 82.44 87 ALA A O 1
ATOM 687 N N . ARG A 1 88 ? 0.621 -17.814 -15.029 1.00 81.62 88 ARG A N 1
ATOM 688 C CA . ARG A 1 88 ? 0.261 -17.054 -16.238 1.00 81.62 88 ARG A CA 1
ATOM 689 C C . ARG A 1 88 ? 1.383 -16.125 -16.699 1.00 81.62 88 ARG A C 1
ATOM 691 O O . ARG A 1 88 ? 1.633 -16.021 -17.902 1.00 81.62 88 ARG A O 1
ATOM 698 N N . ASP A 1 89 ? 2.050 -15.448 -15.773 1.00 84.19 89 ASP A N 1
ATOM 699 C CA . ASP A 1 89 ? 3.153 -14.546 -16.094 1.00 84.19 89 ASP A CA 1
ATOM 700 C C . ASP A 1 89 ? 4.358 -15.317 -16.642 1.00 84.19 89 ASP A C 1
ATOM 702 O O . ASP A 1 89 ? 4.912 -14.916 -17.665 1.00 84.19 89 ASP A O 1
ATOM 706 N N . THR A 1 90 ? 4.697 -16.471 -16.061 1.00 83.12 90 THR A N 1
ATOM 707 C CA . THR A 1 90 ? 5.745 -17.364 -16.571 1.00 83.12 90 THR A CA 1
ATOM 708 C C . THR A 1 90 ? 5.420 -17.862 -17.978 1.00 83.12 90 THR A C 1
ATOM 710 O O . THR A 1 90 ? 6.253 -17.726 -18.872 1.00 83.12 90 THR A O 1
ATOM 713 N N . VAL A 1 91 ? 4.196 -18.352 -18.218 1.00 86.62 91 VAL A N 1
ATOM 714 C CA . VAL A 1 91 ? 3.759 -18.824 -19.549 1.00 86.62 91 VAL A CA 1
ATOM 715 C C . VAL A 1 91 ? 3.822 -17.713 -20.600 1.00 86.62 91 VAL A C 1
ATOM 717 O O . VAL A 1 91 ? 4.119 -17.964 -21.764 1.00 86.62 91 VAL A O 1
ATOM 720 N N . THR A 1 92 ? 3.569 -16.466 -20.206 1.00 83.62 92 THR A N 1
ATOM 721 C CA . THR A 1 92 ? 3.583 -15.319 -21.126 1.00 83.62 92 THR A CA 1
ATOM 722 C C . THR A 1 92 ? 4.901 -14.544 -21.135 1.00 83.62 92 THR A C 1
ATOM 724 O O . THR A 1 92 ? 4.979 -13.469 -21.740 1.00 83.62 92 THR A O 1
ATOM 727 N N . GLY A 1 93 ? 5.938 -15.057 -20.463 1.00 81.12 93 GLY A N 1
ATOM 728 C CA . GLY A 1 93 ? 7.250 -14.417 -20.356 1.00 81.12 93 GLY A CA 1
ATOM 729 C C . GLY A 1 93 ? 7.188 -12.999 -19.785 1.00 81.12 93 GLY A C 1
ATOM 730 O O . GLY A 1 93 ? 7.933 -12.128 -20.230 1.00 81.12 93 GLY A O 1
ATOM 731 N N . PHE A 1 94 ? 6.251 -12.733 -18.870 1.00 79.12 94 PHE A N 1
ATOM 732 C CA . PHE A 1 94 ? 5.995 -11.418 -18.276 1.00 79.12 94 PHE A CA 1
ATOM 733 C C . PHE A 1 94 ? 5.698 -10.314 -19.307 1.00 79.12 94 PHE A C 1
ATOM 735 O O . PHE A 1 94 ? 5.874 -9.131 -19.024 1.00 79.12 94 PHE A O 1
ATOM 742 N N . ARG A 1 95 ? 5.231 -10.649 -20.517 1.00 77.44 95 ARG A N 1
ATOM 743 C CA . ARG A 1 95 ? 4.974 -9.652 -21.576 1.00 77.44 95 ARG A CA 1
ATOM 744 C C . ARG A 1 95 ? 3.582 -9.036 -21.510 1.00 77.44 95 ARG A C 1
ATOM 746 O O . ARG A 1 95 ? 3.353 -7.981 -22.103 1.00 77.44 95 ARG A O 1
ATOM 753 N N . ARG A 1 96 ? 2.645 -9.640 -20.771 1.00 76.81 96 ARG A N 1
ATOM 754 C CA . ARG A 1 96 ? 1.274 -9.121 -20.663 1.00 76.81 96 ARG A CA 1
ATOM 755 C C . ARG A 1 96 ? 1.232 -7.765 -19.973 1.00 76.81 96 ARG A C 1
ATOM 757 O O . ARG A 1 96 ? 2.118 -7.412 -19.189 1.00 76.81 96 ARG A O 1
ATOM 764 N N . ARG A 1 97 ? 0.185 -7.003 -20.289 1.00 77.06 97 ARG A N 1
ATOM 765 C CA . ARG A 1 97 ? -0.144 -5.772 -19.567 1.00 77.06 97 ARG A CA 1
ATOM 766 C C . ARG A 1 97 ? -0.517 -6.120 -18.119 1.00 77.06 97 ARG A C 1
ATOM 768 O O . ARG A 1 97 ? -1.117 -7.176 -17.918 1.00 77.06 97 ARG A O 1
ATOM 775 N N . PRO A 1 98 ? -0.194 -5.253 -17.143 1.00 74.88 98 PRO A N 1
ATOM 776 C CA . PRO A 1 98 ? -0.636 -5.439 -15.766 1.00 74.88 98 PRO A CA 1
ATOM 777 C C . PRO A 1 98 ? -2.158 -5.601 -15.704 1.00 74.88 98 PRO A C 1
ATOM 779 O O . PRO A 1 98 ? -2.893 -4.764 -16.234 1.00 74.88 98 PRO A O 1
ATOM 782 N N . ASP A 1 99 ? -2.613 -6.688 -15.089 1.00 82.25 99 ASP A N 1
ATOM 783 C CA . ASP A 1 99 ? -4.025 -6.925 -14.802 1.00 82.25 99 ASP A CA 1
ATOM 784 C C . ASP A 1 99 ? -4.362 -6.342 -13.427 1.00 82.25 99 ASP A C 1
ATOM 786 O O . ASP A 1 99 ? -3.705 -6.678 -12.448 1.00 82.25 99 ASP A O 1
ATOM 790 N N . PHE A 1 100 ? -5.375 -5.482 -13.350 1.00 82.75 100 PHE A N 1
ATOM 791 C CA . PHE A 1 100 ? -5.851 -4.873 -12.102 1.00 82.75 100 PHE A CA 1
ATOM 792 C C . PHE A 1 100 ? -7.253 -5.377 -11.716 1.00 82.75 100 PHE A C 1
ATOM 794 O O . PHE A 1 100 ? -7.986 -4.704 -10.990 1.00 82.75 100 PHE A O 1
ATOM 801 N N . SER A 1 101 ? -7.658 -6.541 -12.241 1.00 84.00 101 SER A N 1
ATOM 802 C CA . SER A 1 101 ? -8.890 -7.231 -11.845 1.00 84.00 101 SER A CA 1
ATOM 803 C C . SER A 1 101 ? -8.887 -7.604 -10.358 1.00 84.00 101 SER A C 1
ATOM 805 O O . SER A 1 101 ? -9.935 -7.529 -9.723 1.00 84.00 101 SER A O 1
ATOM 807 N N . GLY A 1 102 ? -7.708 -7.897 -9.805 1.00 88.25 102 GLY A N 1
ATOM 808 C CA . GLY A 1 102 ? -7.403 -7.939 -8.375 1.00 88.25 102 GLY A CA 1
ATOM 809 C C . GLY A 1 102 ? -6.105 -7.186 -8.072 1.00 88.25 102 GLY A C 1
ATOM 810 O O . GLY A 1 102 ? -5.466 -6.688 -8.998 1.00 88.25 102 GLY A O 1
ATOM 811 N N . MET A 1 103 ? -5.691 -7.117 -6.803 1.00 91.44 103 MET A N 1
ATOM 812 C CA . MET A 1 103 ? -4.464 -6.407 -6.393 1.00 91.44 103 MET A CA 1
ATOM 813 C C . MET A 1 103 ? -3.668 -7.164 -5.325 1.00 91.44 103 MET A C 1
ATOM 815 O O . MET A 1 103 ? -4.240 -7.597 -4.327 1.00 91.44 103 MET A O 1
ATOM 819 N N . PHE A 1 104 ? -2.341 -7.245 -5.468 1.00 93.62 104 PHE A N 1
ATOM 820 C CA . PHE A 1 104 ? -1.463 -7.548 -4.325 1.00 93.62 104 PHE A CA 1
ATOM 821 C C . PHE A 1 104 ? -1.231 -6.303 -3.454 1.00 93.62 104 PHE A C 1
ATOM 823 O O . PHE A 1 104 ? -1.321 -5.172 -3.936 1.00 93.62 104 PHE A O 1
ATOM 830 N N . CYS A 1 105 ? -0.862 -6.503 -2.184 1.00 93.38 105 CYS A N 1
ATOM 831 C CA . CYS A 1 105 ? -0.549 -5.418 -1.244 1.00 93.38 105 CYS A CA 1
ATOM 832 C C . CYS A 1 105 ? 0.537 -4.464 -1.774 1.00 93.38 105 CYS A C 1
ATOM 834 O O . CYS A 1 105 ? 0.351 -3.249 -1.803 1.00 93.38 105 CYS A O 1
ATOM 836 N N . SER A 1 106 ? 1.656 -5.010 -2.247 1.00 93.94 106 SER A N 1
ATOM 837 C CA . SER A 1 106 ? 2.780 -4.234 -2.776 1.00 93.94 106 SER A CA 1
ATOM 838 C C . SER A 1 106 ? 2.496 -3.638 -4.154 1.00 93.94 106 SER A C 1
ATOM 840 O O . SER A 1 106 ? 2.952 -2.536 -4.452 1.00 93.94 106 SER A O 1
ATOM 842 N N . GLU A 1 107 ? 1.695 -4.321 -4.974 1.00 94.31 107 GLU A N 1
ATOM 843 C CA . GLU A 1 107 ? 1.266 -3.832 -6.287 1.00 94.31 107 GLU A CA 1
ATOM 844 C C . GLU A 1 107 ? 0.376 -2.589 -6.167 1.00 94.31 107 GLU A C 1
ATOM 846 O O . GLU A 1 107 ? 0.504 -1.650 -6.954 1.00 94.31 107 GLU A O 1
ATOM 851 N N . LEU A 1 108 ? -0.487 -2.551 -5.148 1.00 95.12 108 LEU A N 1
ATOM 852 C CA . LEU A 1 108 ? -1.333 -1.402 -4.836 1.00 95.12 108 LEU A CA 1
ATOM 853 C C . LEU A 1 108 ? -0.504 -0.158 -4.513 1.00 95.12 108 LEU A C 1
ATOM 855 O O . LEU A 1 108 ? -0.712 0.901 -5.109 1.00 95.12 108 LEU A O 1
ATOM 859 N N . VAL A 1 109 ? 0.477 -0.300 -3.620 1.00 95.38 109 VAL A N 1
ATOM 860 C CA . VAL A 1 109 ? 1.400 0.787 -3.263 1.00 95.38 109 VAL A CA 1
ATOM 861 C C . VAL A 1 109 ? 2.218 1.217 -4.481 1.00 95.38 109 VAL A C 1
ATOM 863 O O . VAL A 1 109 ? 2.314 2.411 -4.775 1.00 95.38 109 VAL A O 1
ATOM 866 N N . ALA A 1 110 ? 2.758 0.252 -5.230 1.00 95.00 110 ALA A N 1
ATOM 867 C CA . ALA A 1 110 ? 3.544 0.500 -6.431 1.00 95.00 110 ALA A CA 1
ATOM 868 C C . ALA A 1 110 ? 2.768 1.289 -7.495 1.00 95.00 110 ALA A C 1
ATOM 870 O O . ALA A 1 110 ? 3.297 2.248 -8.054 1.00 95.00 110 ALA A O 1
ATOM 871 N N . GLU A 1 111 ? 1.514 0.925 -7.774 1.00 94.81 111 GLU A N 1
ATOM 872 C CA . GLU A 1 111 ? 0.698 1.608 -8.783 1.00 94.81 111 GLU A CA 1
ATOM 873 C C . GLU A 1 111 ? 0.392 3.056 -8.377 1.00 94.81 111 GLU A C 1
ATOM 875 O O . GLU A 1 111 ? 0.440 3.958 -9.218 1.00 94.81 111 GLU A O 1
ATOM 880 N N . ILE A 1 112 ? 0.147 3.309 -7.088 1.00 94.88 112 ILE A N 1
ATOM 881 C CA . ILE A 1 112 ? -0.035 4.670 -6.569 1.00 94.88 112 ILE A CA 1
ATOM 882 C C . ILE A 1 112 ? 1.259 5.473 -6.722 1.00 94.88 112 ILE A C 1
ATOM 884 O O . ILE A 1 112 ? 1.231 6.578 -7.265 1.00 94.88 112 ILE A O 1
ATOM 888 N N . TYR A 1 113 ? 2.403 4.914 -6.320 1.00 95.62 113 TYR A N 1
ATOM 889 C CA . TYR A 1 113 ? 3.702 5.585 -6.435 1.00 95.62 113 TYR A CA 1
ATOM 890 C C . TYR A 1 113 ? 4.055 5.882 -7.896 1.00 95.62 113 TYR A 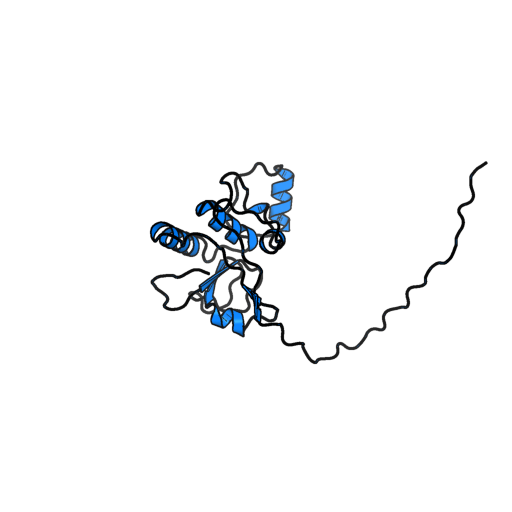C 1
ATOM 892 O O . TYR A 1 113 ? 4.538 6.968 -8.215 1.00 95.62 113 TYR A O 1
ATOM 900 N N . ARG A 1 114 ? 3.765 4.950 -8.807 1.00 94.81 114 ARG A N 1
ATOM 901 C CA . ARG A 1 114 ? 3.965 5.117 -10.250 1.00 94.81 114 ARG A CA 1
ATOM 902 C C . ARG A 1 114 ? 3.103 6.244 -10.817 1.00 94.81 114 ARG A C 1
ATOM 904 O O . ARG A 1 114 ? 3.598 7.063 -11.586 1.00 94.81 114 ARG A O 1
ATOM 911 N N . ARG A 1 115 ? 1.829 6.333 -10.416 1.00 94.00 115 ARG A N 1
ATOM 912 C CA . ARG A 1 115 ? 0.923 7.419 -10.840 1.00 94.00 115 ARG A CA 1
ATOM 913 C C . ARG A 1 115 ? 1.297 8.777 -10.262 1.00 94.00 115 ARG A C 1
ATOM 915 O O . ARG A 1 115 ? 1.074 9.786 -10.920 1.00 94.00 115 ARG A O 1
ATOM 922 N N . LEU A 1 116 ? 1.883 8.797 -9.069 1.00 94.75 116 LEU A N 1
ATOM 923 C CA . LEU A 1 116 ? 2.444 10.000 -8.453 1.00 94.75 116 LEU A CA 1
ATOM 924 C C . LEU A 1 116 ? 3.794 10.417 -9.058 1.00 94.75 116 LEU A C 1
ATOM 926 O O . LEU A 1 116 ? 4.298 11.481 -8.718 1.00 94.75 116 LEU A O 1
ATOM 930 N N . GLY A 1 117 ? 4.379 9.607 -9.948 1.00 94.88 117 GLY A N 1
ATOM 931 C CA . GLY A 1 117 ? 5.694 9.866 -10.537 1.00 94.88 117 GLY A CA 1
ATOM 932 C C . GLY A 1 117 ? 6.867 9.547 -9.607 1.00 94.88 117 GLY A C 1
ATOM 933 O O . GLY A 1 117 ? 8.006 9.876 -9.929 1.00 94.88 117 GLY A O 1
ATOM 934 N N . TRP A 1 118 ? 6.615 8.895 -8.468 1.00 95.31 118 TRP A N 1
ATOM 935 C CA . TRP A 1 118 ? 7.650 8.476 -7.519 1.00 95.31 118 TRP A CA 1
ATOM 936 C C . TRP A 1 118 ? 8.391 7.224 -7.989 1.00 95.31 118 TRP A C 1
ATOM 938 O O . TRP A 1 118 ? 9.561 7.055 -7.663 1.00 95.31 118 TRP A O 1
ATOM 948 N N . LEU A 1 119 ? 7.737 6.382 -8.790 1.00 95.38 119 LEU A N 1
ATOM 949 C CA . LEU A 1 119 ? 8.366 5.290 -9.535 1.00 95.38 119 LEU A CA 1
ATOM 950 C C . LEU A 1 119 ? 8.366 5.609 -11.035 1.00 95.38 119 LEU A C 1
ATOM 952 O O . LEU A 1 119 ? 7.524 6.368 -11.519 1.00 95.38 119 LEU A O 1
ATOM 956 N N . ALA A 1 120 ? 9.311 5.024 -11.776 1.00 92.31 120 ALA A N 1
ATOM 957 C CA . ALA A 1 120 ? 9.360 5.135 -13.235 1.00 92.31 120 ALA A CA 1
ATOM 958 C C . ALA A 1 120 ? 8.069 4.589 -13.870 1.00 92.31 120 ALA A C 1
ATOM 960 O O . ALA A 1 120 ? 7.491 3.623 -13.373 1.00 92.31 120 ALA A O 1
ATOM 961 N N . ARG A 1 121 ? 7.600 5.182 -14.975 1.00 89.06 121 ARG A N 1
ATOM 962 C CA . ARG A 1 121 ? 6.324 4.774 -15.599 1.00 89.06 121 ARG A CA 1
ATOM 963 C C . ARG A 1 121 ? 6.384 3.359 -16.166 1.00 89.06 121 ARG A C 1
ATOM 965 O O . ARG A 1 121 ? 5.346 2.700 -16.244 1.00 89.06 121 ARG A O 1
ATOM 972 N N . GLU A 1 122 ? 7.588 2.937 -16.529 1.00 88.50 122 GLU A N 1
ATOM 973 C CA . GLU A 1 122 ? 7.968 1.647 -17.093 1.00 88.50 122 GLU A CA 1
ATOM 974 C C . GLU A 1 122 ? 8.107 0.573 -16.005 1.00 88.50 122 GLU A C 1
ATOM 976 O O . GLU A 1 122 ? 8.023 -0.619 -16.306 1.00 88.50 122 GLU A O 1
ATOM 981 N N . GLN A 1 123 ? 8.277 0.978 -14.737 1.00 89.44 123 GLN A N 1
ATOM 982 C CA . GLN A 1 123 ? 8.342 0.055 -13.609 1.00 89.44 123 GLN A CA 1
ATOM 983 C C . GLN A 1 123 ? 7.021 -0.701 -13.506 1.00 89.44 123 GLN A C 1
ATOM 985 O O . GLN A 1 123 ? 5.965 -0.118 -13.252 1.00 89.44 123 GLN A O 1
ATOM 990 N N . ARG A 1 124 ? 7.091 -2.024 -13.660 1.00 89.06 124 ARG A N 1
ATOM 991 C CA . ARG A 1 124 ? 5.945 -2.911 -13.473 1.00 89.06 124 ARG A CA 1
ATOM 992 C C . ARG A 1 124 ? 5.614 -3.025 -11.981 1.00 89.06 124 ARG A C 1
ATOM 994 O O . ARG A 1 124 ? 6.474 -3.493 -11.228 1.00 89.06 124 ARG A O 1
ATOM 1001 N N . PRO A 1 125 ? 4.393 -2.650 -11.550 1.00 89.94 125 PRO A N 1
ATOM 1002 C CA . PRO A 1 125 ? 3.977 -2.765 -10.153 1.00 89.94 125 PRO A CA 1
ATOM 1003 C C . PRO A 1 125 ? 4.013 -4.201 -9.615 1.00 89.94 125 PRO A C 1
ATOM 1005 O O . PRO A 1 125 ? 4.410 -4.414 -8.474 1.00 89.94 125 PRO A O 1
ATOM 1008 N N . SER A 1 126 ? 3.674 -5.187 -10.452 1.00 86.50 126 SER A N 1
ATOM 1009 C CA . SER A 1 126 ? 3.619 -6.607 -10.078 1.00 86.50 126 SER A CA 1
ATOM 1010 C C . SER A 1 126 ? 4.975 -7.236 -9.744 1.00 86.50 126 SER A C 1
ATOM 1012 O O . SER A 1 126 ? 5.014 -8.288 -9.117 1.00 86.50 126 SER A O 1
ATOM 1014 N N . LEU A 1 127 ? 6.087 -6.603 -10.135 1.00 88.06 127 LEU A N 1
ATOM 1015 C CA . LEU A 1 127 ? 7.439 -7.077 -9.815 1.00 88.06 127 LEU A CA 1
ATOM 1016 C C . LEU A 1 127 ? 7.947 -6.551 -8.465 1.00 88.06 127 LEU A C 1
ATOM 1018 O O . LEU A 1 127 ? 9.028 -6.932 -8.018 1.00 88.06 127 LEU A O 1
ATOM 1022 N N . LEU A 1 128 ? 7.196 -5.659 -7.811 1.00 90.88 128 LEU A N 1
ATOM 1023 C CA . LEU A 1 128 ? 7.570 -5.133 -6.509 1.00 90.88 128 LEU A CA 1
ATOM 1024 C C . LEU A 1 128 ? 6.900 -5.939 -5.398 1.00 90.88 128 LEU A C 1
ATOM 1026 O O . LEU A 1 128 ? 5.678 -6.042 -5.337 1.00 90.88 128 LEU A O 1
ATOM 1030 N N . VAL A 1 129 ? 7.713 -6.476 -4.491 1.00 91.88 129 VAL A N 1
ATOM 1031 C CA . VAL A 1 129 ? 7.268 -7.190 -3.287 1.00 91.88 129 VAL A CA 1
ATOM 1032 C C . VAL A 1 129 ? 7.364 -6.295 -2.045 1.00 91.88 129 VAL A C 1
ATOM 1034 O O . VAL A 1 129 ? 8.092 -5.296 -2.077 1.00 91.88 129 VAL A O 1
ATOM 1037 N N . PRO A 1 130 ? 6.682 -6.631 -0.930 1.00 91.62 130 PRO A N 1
ATOM 1038 C CA . PRO A 1 130 ? 6.726 -5.835 0.301 1.00 91.62 130 PRO A CA 1
ATOM 1039 C C . PRO A 1 130 ? 8.148 -5.529 0.792 1.00 91.62 130 PRO A C 1
ATOM 1041 O O . PRO A 1 130 ? 8.434 -4.399 1.184 1.00 91.62 130 PRO A O 1
ATOM 1044 N N . GLY A 1 131 ? 9.068 -6.494 0.670 1.00 92.19 131 GLY A N 1
ATOM 1045 C CA . GLY A 1 131 ? 10.472 -6.332 1.060 1.00 92.19 131 GLY A CA 1
ATOM 1046 C C . GLY A 1 131 ? 11.1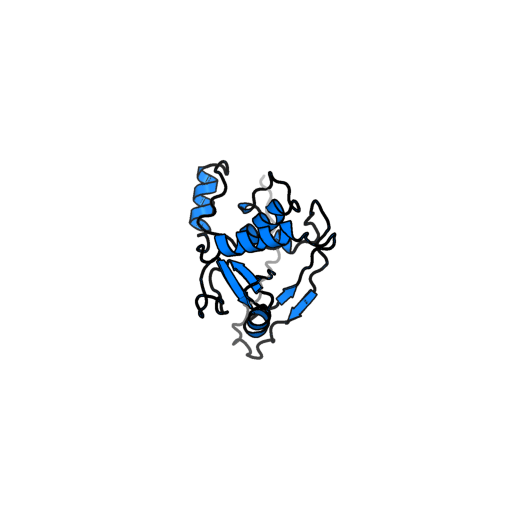94 -5.180 0.352 1.00 92.19 131 GLY A C 1
ATOM 1047 O O . GLY A 1 131 ? 12.042 -4.535 0.963 1.00 92.19 131 GLY A O 1
ATOM 1048 N N . HIS A 1 132 ? 10.821 -4.839 -0.888 1.00 93.62 132 HIS A N 1
ATOM 1049 C CA . HIS A 1 132 ? 11.385 -3.664 -1.556 1.00 93.62 132 HIS A CA 1
ATOM 1050 C C . HIS A 1 132 ? 10.992 -2.379 -0.825 1.00 93.62 132 HIS A C 1
ATOM 1052 O O . HIS A 1 132 ? 11.848 -1.552 -0.549 1.00 93.62 132 HIS A O 1
ATOM 1058 N N . PHE A 1 133 ? 9.724 -2.227 -0.437 1.00 92.00 133 PHE A N 1
ATOM 1059 C CA . PHE A 1 133 ? 9.243 -1.040 0.281 1.00 92.00 133 PHE A CA 1
ATOM 1060 C C . PHE A 1 133 ? 9.777 -0.941 1.715 1.00 92.00 133 PHE A C 1
ATOM 1062 O O . PHE A 1 133 ? 9.858 0.161 2.257 1.00 92.00 133 PHE A O 1
ATOM 1069 N N . GLY A 1 134 ? 10.158 -2.069 2.320 1.00 89.00 134 GLY A N 1
ATOM 1070 C CA . GLY A 1 134 ? 10.843 -2.118 3.615 1.00 89.00 134 GLY A CA 1
ATOM 1071 C C . GLY A 1 134 ? 12.348 -1.839 3.538 1.00 89.00 134 GLY A C 1
ATOM 1072 O O . GLY A 1 134 ? 12.946 -1.450 4.533 1.00 89.00 134 GLY A O 1
ATOM 1073 N N . SER A 1 135 ? 12.966 -1.978 2.362 1.00 88.75 135 SER A N 1
ATOM 1074 C CA . SER A 1 135 ? 14.412 -1.823 2.194 1.00 88.75 135 SER A CA 1
ATOM 1075 C C . SER A 1 135 ? 14.854 -0.357 2.185 1.00 88.75 135 SER A C 1
ATOM 1077 O O . SER A 1 135 ? 14.178 0.515 1.635 1.00 88.75 135 SER A O 1
ATOM 1079 N N . GLU A 1 136 ? 16.036 -0.074 2.728 1.00 84.94 136 GLU A N 1
ATOM 1080 C CA . GLU A 1 136 ? 16.727 1.214 2.561 1.00 84.94 136 GLU A CA 1
ATOM 1081 C C . GLU A 1 136 ? 17.184 1.456 1.116 1.00 84.94 136 GLU A C 1
ATOM 1083 O O . GLU A 1 136 ? 17.392 2.595 0.715 1.00 84.94 136 GLU A O 1
ATOM 1088 N N . ARG A 1 137 ? 17.274 0.394 0.303 1.00 86.25 137 ARG A N 1
ATOM 1089 C CA . ARG A 1 137 ? 17.697 0.466 -1.103 1.00 86.25 137 ARG A CA 1
ATOM 1090 C C . ARG A 1 137 ? 16.592 0.929 -2.056 1.00 86.25 137 ARG A C 1
ATOM 1092 O O . ARG A 1 137 ? 16.854 1.090 -3.245 1.00 86.25 137 ARG A O 1
ATOM 1099 N N . MET A 1 138 ? 15.360 1.108 -1.576 1.00 88.88 138 MET A N 1
ATOM 1100 C CA . MET A 1 138 ? 14.260 1.595 -2.409 1.00 88.88 138 MET A CA 1
ATOM 1101 C C . MET A 1 138 ? 14.476 3.059 -2.775 1.00 88.88 138 MET A C 1
ATOM 1103 O O . MET A 1 138 ? 14.402 3.942 -1.921 1.00 88.88 138 MET A O 1
ATOM 1107 N N . THR A 1 139 ? 14.680 3.320 -4.061 1.00 89.06 139 THR A N 1
ATOM 1108 C CA . THR A 1 139 ? 14.850 4.671 -4.589 1.00 89.06 139 THR A CA 1
ATOM 1109 C C . THR A 1 139 ? 13.546 5.180 -5.193 1.00 89.06 139 THR A C 1
ATOM 1111 O O . THR A 1 139 ? 12.850 4.479 -5.928 1.00 89.06 139 THR A O 1
ATOM 1114 N N . LEU A 1 140 ? 13.198 6.425 -4.868 1.00 94.00 140 LEU A N 1
ATOM 1115 C CA . LEU A 1 140 ? 12.089 7.140 -5.490 1.00 94.00 140 LEU A CA 1
ATOM 1116 C C . LEU A 1 140 ? 12.656 8.243 -6.384 1.00 94.00 140 LEU A C 1
ATOM 1118 O O . LEU A 1 140 ? 13.690 8.830 -6.081 1.00 94.00 140 LEU A O 1
ATOM 1122 N N . ARG A 1 141 ? 11.960 8.561 -7.477 1.00 93.88 141 ARG A N 1
ATOM 1123 C CA . ARG A 1 141 ? 12.346 9.656 -8.383 1.00 93.88 141 ARG A CA 1
ATOM 1124 C C . ARG A 1 141 ? 12.185 11.041 -7.756 1.00 93.88 141 ARG A C 1
ATOM 1126 O O . ARG A 1 141 ? 12.848 11.978 -8.177 1.00 93.88 141 ARG A O 1
ATOM 1133 N N . GLN A 1 142 ? 11.267 11.179 -6.801 1.00 89.12 142 GLN A N 1
ATOM 1134 C CA . GLN A 1 142 ? 10.935 12.448 -6.155 1.00 89.12 142 GLN A CA 1
ATOM 1135 C C . GLN A 1 142 ? 10.799 12.242 -4.649 1.00 89.12 142 GLN A C 1
ATOM 1137 O O . GLN A 1 142 ? 9.722 11.885 -4.157 1.00 89.12 142 GLN A O 1
ATOM 1142 N N . GLY A 1 143 ? 11.885 12.493 -3.924 1.00 90.25 143 GLY A N 1
ATOM 1143 C CA . GLY A 1 143 ? 11.967 12.289 -2.481 1.00 90.25 143 GLY A CA 1
ATOM 1144 C C . GLY A 1 143 ? 12.586 10.946 -2.094 1.00 90.25 143 GLY A C 1
ATOM 1145 O O . GLY A 1 143 ? 13.167 10.250 -2.921 1.00 90.25 143 GLY A O 1
ATOM 1146 N N . SER A 1 144 ? 12.451 10.574 -0.826 1.00 93.12 144 SER A N 1
ATOM 1147 C CA . SER A 1 144 ? 12.981 9.326 -0.265 1.00 93.12 144 SER A CA 1
ATOM 1148 C C . SER A 1 144 ? 12.020 8.741 0.768 1.00 93.12 144 SER A C 1
ATOM 1150 O O . SER A 1 144 ? 11.066 9.397 1.187 1.00 93.12 144 SER A O 1
ATOM 1152 N N . LEU A 1 145 ? 12.225 7.486 1.166 1.00 93.81 145 LEU A N 1
ATOM 1153 C CA . LEU A 1 145 ? 11.485 6.891 2.276 1.00 93.81 145 LEU A CA 1
ATOM 1154 C C . LEU A 1 145 ? 12.310 7.027 3.556 1.00 93.81 145 LEU A C 1
ATOM 1156 O O . LEU A 1 145 ? 13.406 6.474 3.639 1.00 93.81 145 LEU A O 1
ATOM 1160 N N . ALA A 1 146 ? 11.761 7.719 4.556 1.00 93.50 146 ALA A N 1
ATOM 1161 C CA . ALA A 1 146 ? 12.337 7.789 5.896 1.00 93.50 146 ALA A CA 1
ATOM 1162 C C . ALA A 1 146 ? 12.515 6.381 6.493 1.00 93.50 146 ALA A C 1
ATOM 1164 O O . ALA A 1 146 ? 11.844 5.449 6.039 1.00 93.50 146 ALA A O 1
ATOM 1165 N N . PRO A 1 147 ? 13.361 6.196 7.516 1.00 92.25 147 PRO A N 1
ATOM 1166 C CA . PRO A 1 147 ? 13.383 4.954 8.281 1.00 92.25 147 PRO A CA 1
ATOM 1167 C C . PRO A 1 147 ? 11.986 4.592 8.822 1.00 92.25 147 PRO A C 1
ATOM 1169 O 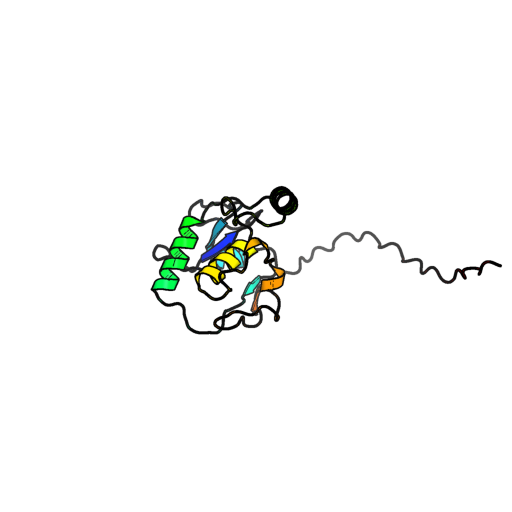O . PRO A 1 147 ? 11.181 5.493 9.089 1.00 92.25 147 PRO A O 1
ATOM 1172 N N . PRO A 1 148 ? 11.658 3.294 8.948 1.00 93.31 148 PRO A N 1
ATOM 1173 C CA . PRO A 1 148 ? 10.411 2.873 9.572 1.00 93.31 148 PRO A CA 1
ATOM 1174 C C . PRO A 1 148 ? 10.380 3.296 11.047 1.00 93.31 148 PRO A C 1
ATOM 1176 O O . PRO A 1 148 ? 11.352 3.117 11.774 1.00 93.31 148 PRO A O 1
ATOM 1179 N N . VAL A 1 149 ? 9.246 3.836 11.488 1.00 93.75 149 VAL A N 1
ATOM 1180 C CA . VAL A 1 149 ? 8.976 4.183 12.887 1.00 93.75 149 VAL A CA 1
ATOM 1181 C C . VAL A 1 149 ? 7.979 3.176 13.440 1.00 93.75 149 VAL A C 1
ATOM 1183 O O . VAL A 1 149 ? 6.872 3.063 12.911 1.00 93.75 149 VAL A O 1
ATOM 1186 N N . LEU A 1 150 ? 8.360 2.442 14.484 1.00 93.19 150 LEU A N 1
ATOM 1187 C CA . LEU A 1 150 ? 7.469 1.501 15.160 1.00 93.19 150 LEU A CA 1
ATOM 1188 C C . LEU A 1 150 ? 6.343 2.277 15.856 1.00 93.19 150 LEU A C 1
ATOM 1190 O O . LEU A 1 150 ? 6.604 3.137 16.692 1.00 93.19 150 LEU A O 1
ATOM 1194 N N . LEU A 1 151 ? 5.099 1.988 15.484 1.00 90.00 151 LEU A N 1
ATOM 1195 C CA . LEU A 1 151 ? 3.900 2.554 16.105 1.00 90.00 151 LEU A CA 1
ATOM 1196 C C . LEU A 1 151 ? 3.372 1.657 17.223 1.00 90.00 151 LEU A C 1
ATOM 1198 O O . LEU A 1 151 ? 2.898 2.152 18.240 1.00 90.00 151 LEU A O 1
ATOM 1202 N N . ARG A 1 152 ? 3.449 0.341 17.020 1.00 89.19 152 ARG A N 1
ATOM 1203 C CA . ARG A 1 152 ? 3.042 -0.676 17.986 1.00 89.19 152 ARG A CA 1
ATOM 1204 C C . ARG A 1 152 ? 3.944 -1.891 17.825 1.00 89.19 152 ARG A C 1
ATOM 1206 O O . ARG A 1 152 ? 4.165 -2.332 16.700 1.00 89.19 152 ARG A O 1
ATOM 1213 N N . ALA A 1 153 ? 4.439 -2.409 18.941 1.00 82.94 153 ALA A N 1
ATOM 1214 C CA . ALA A 1 153 ? 5.031 -3.737 18.995 1.00 82.94 153 ALA A CA 1
ATOM 1215 C C . ALA A 1 153 ? 3.928 -4.761 19.288 1.00 82.94 153 ALA A C 1
ATOM 1217 O O . ALA A 1 153 ? 2.997 -4.462 20.047 1.00 82.94 153 ALA A O 1
ATOM 1218 N N . ALA A 1 154 ? 4.042 -5.959 18.728 1.00 77.56 154 ALA A N 1
ATOM 1219 C CA . ALA A 1 154 ? 3.233 -7.091 19.133 1.00 77.56 154 ALA A CA 1
ATOM 1220 C C . ALA A 1 154 ? 3.380 -7.265 20.649 1.00 77.56 154 ALA A C 1
ATOM 1222 O O . ALA A 1 154 ? 4.490 -7.308 21.190 1.00 77.56 154 ALA A O 1
ATOM 1223 N N . THR A 1 155 ? 2.258 -7.341 21.358 1.00 66.44 155 THR A N 1
ATOM 1224 C CA . THR A 1 155 ? 2.279 -7.750 22.759 1.00 66.44 155 THR A CA 1
ATOM 1225 C C . THR A 1 155 ? 2.849 -9.159 22.800 1.00 66.44 155 THR A C 1
ATOM 1227 O O . THR A 1 155 ? 2.245 -10.070 22.238 1.00 66.44 155 THR A O 1
ATOM 1230 N N . ALA A 1 156 ? 4.023 -9.333 23.416 1.00 49.91 156 ALA A N 1
ATOM 1231 C CA . ALA A 1 156 ? 4.617 -10.646 23.614 1.00 49.91 156 ALA A CA 1
ATOM 1232 C C . ALA A 1 156 ? 3.574 -11.534 24.298 1.00 49.91 156 ALA A C 1
ATOM 1234 O O . ALA A 1 156 ? 3.231 -11.315 25.461 1.00 49.91 156 ALA A O 1
ATOM 1235 N N . SER A 1 157 ? 3.013 -12.484 23.553 1.00 43.19 157 SER A N 1
ATOM 1236 C CA . SER A 1 157 ? 2.031 -13.408 24.097 1.00 43.19 157 SER A CA 1
ATOM 1237 C C . SER A 1 157 ? 2.725 -14.221 25.189 1.00 43.19 157 SER A C 1
ATOM 1239 O O . SER A 1 157 ? 3.600 -15.039 24.912 1.00 43.19 157 SER A O 1
ATOM 1241 N N . ALA A 1 158 ? 2.376 -13.951 26.447 1.00 41.75 158 ALA A N 1
ATOM 1242 C CA . ALA A 1 158 ? 2.883 -14.636 27.633 1.00 41.75 158 ALA A CA 1
ATOM 1243 C C . ALA A 1 158 ? 2.244 -16.027 27.799 1.00 41.75 158 ALA A C 1
ATOM 1245 O O . ALA A 1 158 ? 1.847 -16.418 28.895 1.00 41.75 158 ALA A O 1
ATOM 1246 N N . VAL A 1 159 ? 2.132 -16.782 26.706 1.00 40.28 159 VAL A N 1
ATOM 1247 C CA . VAL A 1 159 ? 1.746 -18.190 26.737 1.00 40.28 159 VAL A CA 1
ATOM 1248 C C . VAL A 1 159 ? 2.986 -18.989 26.354 1.00 40.28 159 VAL A C 1
ATOM 1250 O O . VAL A 1 159 ? 3.407 -18.933 25.196 1.00 40.28 159 VAL A O 1
ATOM 1253 N N . PRO A 1 160 ? 3.619 -19.716 27.292 1.00 37.19 160 PRO A N 1
ATOM 1254 C CA . PRO A 1 160 ? 4.710 -20.599 26.931 1.00 37.19 160 PRO A CA 1
ATOM 1255 C C . PRO A 1 160 ? 4.142 -21.670 26.000 1.00 37.19 160 PRO A C 1
ATOM 1257 O O . PRO A 1 160 ? 3.288 -22.467 26.389 1.00 37.19 160 PRO A O 1
ATOM 1260 N N . ALA A 1 161 ? 4.600 -21.671 24.749 1.00 40.97 161 ALA A N 1
ATOM 1261 C CA . ALA A 1 161 ? 4.367 -22.787 23.850 1.00 40.97 161 ALA A CA 1
ATOM 1262 C C . ALA A 1 161 ? 4.871 -24.066 24.547 1.00 40.97 161 ALA A C 1
ATOM 1264 O O . ALA A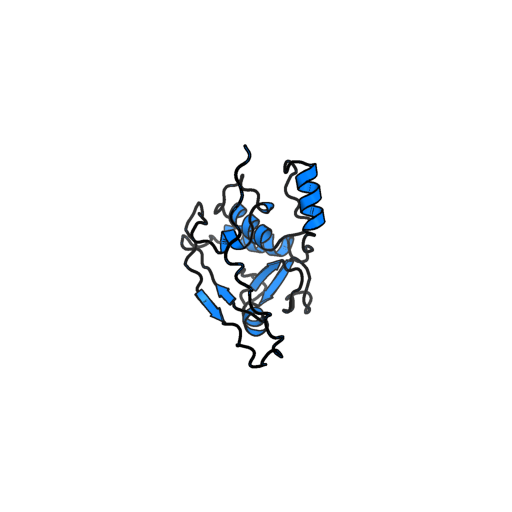 1 161 ? 6.008 -24.064 25.032 1.00 40.97 161 ALA A O 1
ATOM 1265 N N . PRO A 1 162 ? 4.077 -25.151 24.635 1.00 41.50 162 PRO A N 1
ATOM 1266 C CA . PRO A 1 162 ? 4.569 -26.403 25.185 1.00 41.50 162 PRO A CA 1
ATOM 1267 C C . PRO A 1 162 ? 5.738 -26.869 24.317 1.00 41.50 162 PRO A C 1
ATOM 1269 O O . PRO A 1 162 ? 5.581 -27.192 23.137 1.00 41.50 162 PRO A O 1
ATOM 1272 N N . GLY A 1 163 ? 6.933 -26.821 24.904 1.00 39.59 163 GLY A N 1
ATOM 1273 C CA . GLY A 1 163 ? 8.177 -27.156 24.238 1.00 39.59 163 GLY A CA 1
ATOM 1274 C C . GLY A 1 163 ? 8.128 -28.581 23.708 1.00 39.59 163 GLY A C 1
ATOM 1275 O O . GLY A 1 163 ? 8.134 -29.543 24.472 1.00 39.59 163 GLY A O 1
ATOM 1276 N N . ARG A 1 164 ? 8.143 -28.731 22.384 1.00 38.75 164 ARG A N 1
ATOM 1277 C CA . ARG A 1 164 ? 8.724 -29.929 21.780 1.00 38.75 164 ARG A CA 1
ATOM 1278 C C . ARG A 1 164 ? 10.240 -29.796 21.929 1.00 38.75 164 ARG A C 1
ATOM 1280 O O . ARG A 1 164 ? 10.781 -28.806 21.433 1.00 38.75 164 ARG A O 1
ATOM 1287 N N . PRO A 1 165 ? 10.938 -30.732 22.595 1.00 40.19 165 PRO A N 1
ATOM 1288 C CA . PRO A 1 165 ? 12.386 -30.656 22.685 1.00 40.19 165 PRO A CA 1
ATOM 1289 C C . PRO A 1 165 ? 12.968 -30.730 21.273 1.00 40.19 165 PRO A C 1
ATOM 1291 O O . PRO A 1 165 ? 12.695 -31.663 20.514 1.00 40.19 165 PRO A O 1
ATOM 1294 N N . ALA A 1 166 ? 13.750 -29.713 20.915 1.00 39.53 166 ALA A N 1
ATOM 1295 C CA . ALA A 1 166 ? 14.579 -29.737 19.726 1.00 39.53 166 ALA A CA 1
ATOM 1296 C C . ALA A 1 166 ? 15.544 -30.923 19.848 1.00 39.53 166 ALA A C 1
ATOM 1298 O O . ALA A 1 166 ? 16.312 -31.009 20.807 1.00 39.53 166 ALA A O 1
ATOM 1299 N N . MET A 1 167 ? 15.487 -31.852 18.892 1.00 39.53 167 MET A N 1
ATOM 1300 C CA . MET A 1 167 ? 16.479 -32.919 18.799 1.00 39.53 167 MET A CA 1
ATOM 1301 C C . MET A 1 167 ? 17.884 -32.304 18.712 1.00 39.53 167 MET A C 1
ATOM 1303 O O . MET A 1 167 ? 18.088 -31.375 17.921 1.00 39.53 167 MET A O 1
ATOM 1307 N N . PRO A 1 168 ? 18.864 -32.795 19.490 1.00 36.09 168 PRO A N 1
ATOM 1308 C CA . PRO A 1 168 ? 20.220 -32.279 19.423 1.00 36.09 168 PRO A CA 1
ATOM 1309 C C . PRO A 1 168 ? 20.808 -32.522 18.030 1.00 36.09 168 PRO A C 1
ATOM 1311 O O . PRO A 1 168 ? 20.792 -33.637 17.505 1.00 36.09 168 PRO A O 1
ATOM 1314 N N . ARG A 1 169 ? 21.356 -31.457 17.435 1.00 39.22 169 ARG A N 1
ATOM 1315 C CA . ARG A 1 169 ? 22.194 -31.523 16.233 1.00 39.22 169 ARG A CA 1
ATOM 1316 C C . ARG A 1 169 ? 23.371 -32.462 16.515 1.00 39.22 169 ARG A C 1
ATOM 1318 O O . ARG A 1 169 ? 24.309 -32.083 17.211 1.00 39.22 169 ARG A O 1
ATOM 1325 N N . ARG A 1 170 ? 23.349 -33.670 15.945 1.00 38.91 170 ARG A N 1
ATOM 1326 C CA . ARG A 1 170 ? 24.568 -34.467 15.768 1.00 38.91 170 ARG A CA 1
ATOM 1327 C C . ARG A 1 170 ? 25.477 -33.704 14.809 1.00 38.91 170 ARG A C 1
ATOM 1329 O O . ARG A 1 170 ? 25.197 -33.612 13.617 1.00 38.91 170 ARG A O 1
ATOM 1336 N N . ILE A 1 171 ? 26.550 -33.138 15.348 1.00 38.72 171 ILE A N 1
ATOM 1337 C CA . ILE A 1 171 ? 27.703 -32.700 14.569 1.00 38.72 171 ILE A CA 1
ATOM 1338 C C . ILE A 1 171 ? 28.373 -33.986 14.078 1.00 38.72 171 ILE A C 1
ATOM 1340 O O . ILE A 1 171 ? 28.959 -34.719 14.872 1.00 38.72 171 ILE A O 1
ATOM 1344 N N . ALA A 1 172 ? 28.226 -34.303 12.792 1.00 38.69 172 ALA A N 1
ATOM 1345 C CA . ALA A 1 172 ? 29.015 -35.351 12.161 1.00 38.69 172 ALA A CA 1
ATOM 1346 C C . ALA A 1 172 ? 30.451 -34.831 12.019 1.00 38.69 172 ALA A C 1
ATOM 1348 O O . ALA A 1 172 ? 30.770 -34.052 11.121 1.00 38.69 172 ALA A O 1
ATOM 1349 N N . ALA A 1 173 ? 31.295 -35.212 12.972 1.00 38.81 173 ALA A N 1
ATOM 1350 C CA . ALA A 1 173 ? 32.733 -35.099 12.857 1.00 38.81 173 ALA A CA 1
ATOM 1351 C C . ALA A 1 173 ? 33.243 -36.217 11.935 1.00 38.81 173 ALA A C 1
ATOM 1353 O O . ALA A 1 173 ? 33.068 -37.390 12.241 1.00 38.81 173 ALA A O 1
ATOM 1354 N N . GLY A 1 174 ? 33.895 -35.819 10.842 1.00 46.31 174 GLY A N 1
ATOM 1355 C CA . GLY A 1 174 ? 34.940 -36.587 10.166 1.00 46.31 174 GLY A CA 1
ATOM 1356 C C . GLY A 1 174 ? 34.517 -37.822 9.374 1.00 46.31 174 GLY A C 1
ATOM 1357 O O . GLY A 1 174 ? 34.600 -38.931 9.881 1.00 46.31 174 GLY A O 1
ATOM 1358 N N . GLU A 1 175 ? 34.288 -37.650 8.072 1.00 37.38 175 GLU A N 1
ATOM 1359 C CA . GLU A 1 175 ? 34.586 -38.701 7.094 1.00 37.38 175 GLU A CA 1
ATOM 1360 C C . GLU A 1 175 ? 35.489 -38.122 6.001 1.00 37.38 175 GLU A C 1
ATOM 1362 O O . GLU A 1 175 ? 35.139 -37.182 5.286 1.00 37.38 175 GLU A O 1
ATOM 1367 N N . ARG A 1 176 ? 36.718 -38.647 5.946 1.00 38.44 176 ARG A N 1
ATOM 1368 C CA . ARG A 1 176 ? 37.703 -38.377 4.897 1.00 38.44 176 ARG A CA 1
ATOM 1369 C C . ARG A 1 176 ? 37.239 -39.086 3.623 1.00 38.44 176 ARG A C 1
ATOM 1371 O O . ARG A 1 176 ? 37.030 -40.294 3.651 1.00 38.44 176 ARG A O 1
ATOM 1378 N N . LEU A 1 177 ? 37.137 -38.356 2.515 1.00 41.06 177 LEU A N 1
ATOM 1379 C CA . LEU A 1 177 ? 37.020 -38.950 1.180 1.00 41.06 177 LEU A CA 1
ATOM 1380 C C . LEU A 1 177 ? 38.334 -39.675 0.818 1.00 41.06 177 LEU A C 1
ATOM 1382 O O . LEU A 1 177 ? 39.396 -39.062 0.962 1.00 41.06 177 LEU A O 1
ATOM 1386 N N . PRO A 1 178 ? 38.308 -40.917 0.304 1.00 45.94 178 PRO A N 1
ATOM 1387 C CA . PRO A 1 178 ? 39.465 -41.499 -0.359 1.00 45.94 178 PRO A CA 1
ATOM 1388 C C . PRO A 1 178 ? 39.574 -40.964 -1.797 1.00 45.94 178 PRO A C 1
ATOM 1390 O O . PRO A 1 178 ? 38.575 -40.830 -2.506 1.00 45.94 178 PRO A O 1
ATOM 1393 N N . LEU A 1 179 ? 40.799 -40.646 -2.217 1.00 43.41 179 LEU A N 1
ATOM 1394 C CA . LEU A 1 179 ? 41.141 -40.329 -3.606 1.00 43.41 179 LEU A CA 1
ATOM 1395 C C . LEU A 1 179 ? 41.149 -41.620 -4.448 1.00 43.41 179 LEU A C 1
ATOM 1397 O O . LEU A 1 179 ? 41.626 -42.644 -3.952 1.00 43.41 179 LEU A O 1
ATOM 1401 N N . PRO A 1 180 ? 40.658 -41.593 -5.698 1.00 51.06 180 PRO A N 1
ATOM 1402 C CA . PRO A 1 180 ? 40.781 -42.722 -6.613 1.00 51.06 180 PRO A CA 1
ATOM 1403 C C . PRO A 1 180 ? 42.218 -42.840 -7.148 1.00 51.06 180 PRO A C 1
ATOM 1405 O O . PRO A 1 180 ? 42.893 -41.825 -7.335 1.00 51.06 180 PRO A O 1
ATOM 1408 N N . GLN A 1 181 ? 42.660 -44.085 -7.356 1.00 52.97 181 GLN A N 1
ATOM 1409 C CA . GLN A 1 181 ? 43.911 -44.430 -8.041 1.00 52.97 181 GLN A CA 1
ATOM 1410 C C . GLN A 1 181 ? 43.783 -44.300 -9.556 1.00 52.97 181 GLN A C 1
ATOM 1412 O O . GLN A 1 181 ? 42.668 -44.555 -10.067 1.00 52.97 181 GLN A O 1
#

InterPro domains:
  IPR038765 Papain-like cysteine peptidase superfamily [SSF54001] (8-119)

Organism: NCBI:txid391936